Protein AF-A0A1V6D1L4-F1 (afdb_monomer_lite)

Structure (mmCIF, N/CA/C/O backbone):
data_AF-A0A1V6D1L4-F1
#
_entry.id   AF-A0A1V6D1L4-F1
#
loop_
_atom_site.group_PDB
_atom_site.id
_atom_site.type_symbol
_atom_site.label_atom_id
_atom_site.label_alt_id
_atom_site.label_comp_id
_atom_site.label_asym_id
_atom_site.label_entity_id
_atom_site.label_seq_id
_atom_site.pdbx_PDB_ins_code
_atom_site.Cartn_x
_atom_site.Cartn_y
_atom_site.Cartn_z
_atom_site.occupancy
_atom_site.B_iso_or_equiv
_atom_site.auth_seq_id
_atom_site.auth_comp_id
_atom_site.auth_asym_id
_atom_site.auth_atom_id
_atom_site.pdbx_PDB_model_num
ATOM 1 N N . MET A 1 1 ? -8.026 2.969 30.251 1.00 44.62 1 MET A N 1
ATOM 2 C CA . MET A 1 1 ? -8.314 2.112 29.084 1.00 44.62 1 MET A CA 1
ATOM 3 C C . MET A 1 1 ? -7.315 2.482 28.004 1.00 44.62 1 MET A C 1
ATOM 5 O O . MET A 1 1 ? -7.486 3.495 27.339 1.00 44.62 1 MET A O 1
ATOM 9 N N . ASP A 1 2 ? -6.211 1.751 27.900 1.00 62.59 2 ASP A N 1
ATOM 10 C CA . ASP A 1 2 ? -5.216 1.999 26.861 1.00 62.59 2 ASP A CA 1
ATOM 11 C C . ASP A 1 2 ? -5.742 1.435 25.534 1.00 62.59 2 ASP A C 1
ATOM 13 O O . ASP A 1 2 ? -5.528 0.261 25.254 1.00 62.59 2 ASP A O 1
ATOM 17 N N . GLY A 1 3 ? -6.442 2.247 24.730 1.00 71.06 3 GLY A N 1
ATOM 18 C CA . GLY A 1 3 ? -6.941 1.890 23.387 1.00 71.06 3 GLY A CA 1
ATOM 19 C C . GLY A 1 3 ? -5.818 1.698 22.362 1.00 71.06 3 GLY A C 1
ATOM 20 O O . GLY A 1 3 ? -5.806 2.343 21.314 1.00 71.06 3 GLY A O 1
ATOM 21 N N . LYS A 1 4 ? -4.784 0.941 22.732 1.00 86.81 4 LYS A N 1
ATOM 22 C CA . LYS A 1 4 ? -3.556 0.701 21.980 1.00 86.81 4 LYS A CA 1
ATOM 23 C C . LYS A 1 4 ? -3.791 -0.461 21.020 1.00 86.81 4 LYS A C 1
ATOM 25 O O . LYS A 1 4 ? -4.038 -1.588 21.433 1.00 86.81 4 LYS A O 1
ATOM 30 N N . ILE A 1 5 ? -3.621 -0.190 19.734 1.00 93.31 5 ILE A N 1
ATOM 31 C CA . ILE A 1 5 ? -3.517 -1.227 18.706 1.00 93.31 5 ILE A CA 1
ATOM 32 C C . ILE A 1 5 ? -2.131 -1.872 18.750 1.00 93.31 5 ILE A C 1
ATOM 34 O O . ILE A 1 5 ? -1.129 -1.205 19.023 1.00 93.31 5 ILE A O 1
ATOM 38 N N . THR A 1 6 ? -2.065 -3.169 18.471 1.00 95.38 6 THR A N 1
ATOM 39 C CA . THR A 1 6 ? -0.811 -3.919 18.407 1.00 95.38 6 THR A CA 1
ATOM 40 C C . THR A 1 6 ? -0.375 -4.155 16.963 1.00 95.38 6 THR A C 1
ATOM 42 O O . THR A 1 6 ? -1.163 -4.077 16.019 1.00 95.38 6 THR A O 1
ATOM 45 N N . GLY A 1 7 ? 0.896 -4.519 16.772 1.00 95.56 7 GLY A N 1
ATOM 46 C CA . GLY A 1 7 ? 1.388 -4.934 15.455 1.00 95.56 7 GLY A CA 1
ATOM 47 C C . GLY A 1 7 ? 0.684 -6.186 14.911 1.00 95.56 7 GLY A C 1
ATOM 48 O O . GLY A 1 7 ? 0.570 -6.334 13.698 1.00 95.56 7 GLY A O 1
ATOM 49 N N . LYS A 1 8 ? 0.171 -7.067 15.784 1.00 96.44 8 LYS A N 1
ATOM 50 C CA . LYS A 1 8 ? -0.613 -8.241 15.365 1.00 96.44 8 LYS A CA 1
ATOM 51 C C . LYS A 1 8 ? -1.958 -7.824 14.772 1.00 96.44 8 LYS A C 1
ATOM 53 O O . LYS A 1 8 ? -2.326 -8.355 13.728 1.00 96.44 8 LYS A O 1
ATOM 58 N N . ASP A 1 9 ? -2.627 -6.848 15.384 1.00 95.38 9 ASP A N 1
ATOM 59 C CA . ASP A 1 9 ? -3.910 -6.323 14.897 1.00 95.38 9 ASP A CA 1
ATOM 60 C C . ASP A 1 9 ? -3.741 -5.674 13.521 1.00 95.38 9 ASP A C 1
ATOM 62 O O . ASP A 1 9 ? -4.495 -5.958 12.592 1.00 95.38 9 ASP A O 1
ATOM 66 N N . LEU A 1 10 ? -2.687 -4.868 13.357 1.00 96.81 10 LEU A N 1
ATOM 67 C CA . LEU A 1 10 ? -2.354 -4.264 12.068 1.00 96.81 10 LEU A CA 1
ATOM 68 C C . LEU A 1 10 ? -2.015 -5.317 11.013 1.00 96.81 10 LEU A C 1
ATOM 70 O O . LEU A 1 10 ? -2.514 -5.231 9.896 1.00 96.81 10 LEU A O 1
ATOM 74 N N . LYS A 1 11 ? -1.214 -6.332 11.358 1.00 97.31 11 LYS A N 1
ATOM 75 C CA . LYS A 1 11 ? -0.873 -7.416 10.429 1.00 97.31 11 LYS A CA 1
ATOM 76 C C . LYS A 1 11 ? -2.116 -8.188 9.977 1.00 97.31 11 LYS A C 1
ATOM 78 O O . LYS A 1 11 ? -2.225 -8.509 8.799 1.00 97.31 11 LYS A O 1
ATOM 83 N N . ALA A 1 12 ? -3.051 -8.458 10.887 1.00 97.12 12 ALA A N 1
ATOM 84 C CA . ALA A 1 12 ? -4.314 -9.111 10.553 1.00 97.12 12 ALA A CA 1
ATOM 85 C C . ALA A 1 12 ? -5.191 -8.232 9.644 1.00 97.12 12 ALA A C 1
ATOM 87 O O . ALA A 1 12 ? -5.761 -8.726 8.677 1.00 97.12 12 ALA A O 1
ATOM 88 N N . ALA A 1 13 ? -5.264 -6.927 9.916 1.00 97.06 13 ALA A N 1
ATOM 89 C CA . ALA A 1 13 ? -6.099 -6.002 9.154 1.00 97.06 13 ALA A CA 1
ATOM 90 C C . ALA A 1 13 ? -5.535 -5.640 7.766 1.00 97.06 13 ALA A C 1
ATOM 92 O O . ALA A 1 13 ? -6.313 -5.314 6.868 1.00 97.06 13 ALA A O 1
ATOM 93 N N . LEU A 1 14 ? -4.207 -5.667 7.599 1.00 98.12 14 LEU A N 1
ATOM 94 C CA . LEU A 1 14 ? -3.499 -5.203 6.398 1.00 98.12 14 LEU A CA 1
ATOM 95 C C . LEU A 1 14 ? -2.929 -6.324 5.526 1.00 98.12 14 LEU A C 1
ATOM 97 O O . LEU A 1 14 ? -2.306 -6.004 4.522 1.00 98.12 14 LEU A O 1
ATOM 101 N N . GLY A 1 15 ? -3.108 -7.604 5.872 1.00 97.69 15 GLY A N 1
ATOM 102 C CA . GLY A 1 15 ? -2.491 -8.719 5.137 1.00 97.69 15 GLY A CA 1
ATOM 103 C C . GLY A 1 15 ? -2.696 -8.627 3.620 1.00 97.69 15 GLY A C 1
ATOM 104 O O . GLY A 1 15 ? -1.728 -8.531 2.876 1.00 97.69 15 GLY A O 1
ATOM 105 N N . ALA A 1 16 ? -3.951 -8.507 3.183 1.00 97.94 16 ALA A N 1
ATOM 106 C CA . ALA A 1 16 ? -4.280 -8.379 1.763 1.00 97.94 16 ALA A CA 1
ATOM 107 C C . ALA A 1 16 ? -3.738 -7.088 1.115 1.00 97.94 16 ALA A C 1
ATOM 109 O O . ALA A 1 16 ? -3.389 -7.088 -0.062 1.00 97.94 16 ALA A O 1
ATOM 110 N N . ASP A 1 17 ? -3.661 -5.982 1.861 1.00 98.31 17 ASP A N 1
ATOM 111 C CA . ASP A 1 17 ? -3.102 -4.727 1.345 1.00 98.31 17 ASP A CA 1
ATOM 112 C C . ASP A 1 17 ? -1.581 -4.797 1.192 1.00 98.31 17 ASP A C 1
ATOM 114 O O . ASP A 1 17 ? -1.029 -4.207 0.265 1.00 98.31 17 ASP A O 1
ATOM 118 N N . LEU A 1 18 ? -0.904 -5.518 2.091 1.00 98.25 18 LEU A N 1
ATOM 119 C CA . LEU A 1 18 ? 0.530 -5.765 2.007 1.00 98.25 18 LEU A CA 1
ATOM 120 C C . LEU A 1 18 ? 0.846 -6.654 0.806 1.00 98.25 18 LEU A C 1
ATOM 122 O O . LEU A 1 18 ? 1.745 -6.319 0.039 1.00 98.25 18 LEU A O 1
ATOM 126 N N . ASP A 1 19 ? 0.087 -7.734 0.620 1.00 98.50 19 ASP A N 1
ATOM 127 C CA . ASP A 1 19 ? 0.240 -8.625 -0.532 1.00 98.50 19 ASP A CA 1
ATOM 128 C C . ASP A 1 19 ? 0.039 -7.849 -1.844 1.00 98.50 19 ASP A C 1
ATOM 130 O O . ASP A 1 19 ? 0.902 -7.877 -2.719 1.00 98.50 19 ASP A O 1
ATOM 134 N N . ALA A 1 20 ? -1.019 -7.034 -1.933 1.00 98.38 20 ALA A N 1
ATOM 135 C CA . ALA A 1 20 ? -1.275 -6.195 -3.103 1.00 98.38 20 ALA A CA 1
ATOM 136 C C . ALA A 1 20 ? -0.152 -5.175 -3.379 1.00 98.38 20 ALA A C 1
ATOM 138 O O . ALA A 1 20 ? 0.193 -4.932 -4.536 1.00 98.38 20 ALA A O 1
ATOM 139 N N . MET A 1 21 ? 0.432 -4.572 -2.336 1.00 98.62 21 MET A N 1
ATOM 140 C CA . MET A 1 21 ? 1.582 -3.675 -2.494 1.00 98.62 21 MET A CA 1
ATOM 141 C C . MET A 1 21 ? 2.789 -4.426 -3.065 1.00 98.62 21 MET A C 1
ATOM 143 O O . MET A 1 21 ? 3.448 -3.924 -3.974 1.00 98.62 21 MET A O 1
ATOM 147 N N . LEU A 1 22 ? 3.091 -5.615 -2.536 1.00 98.69 22 LEU A N 1
ATOM 148 C CA . LEU A 1 22 ? 4.231 -6.419 -2.975 1.00 98.69 22 LEU A CA 1
ATOM 149 C C . LEU A 1 22 ? 4.063 -6.907 -4.417 1.00 98.69 22 LEU A C 1
ATOM 151 O O . LEU A 1 22 ? 5.030 -6.861 -5.179 1.00 98.69 22 LEU A O 1
ATOM 155 N N . ASP A 1 23 ? 2.850 -7.292 -4.808 1.00 98.62 23 ASP A N 1
ATOM 156 C CA . ASP A 1 23 ? 2.535 -7.673 -6.185 1.00 98.62 23 ASP A CA 1
ATOM 157 C C . ASP A 1 23 ? 2.757 -6.508 -7.162 1.00 98.62 23 ASP A C 1
ATOM 159 O O . ASP A 1 23 ? 3.391 -6.688 -8.206 1.00 98.62 23 ASP A O 1
ATOM 163 N N . GLU A 1 24 ? 2.309 -5.293 -6.824 1.00 98.62 24 GLU A N 1
ATOM 164 C CA . GLU A 1 24 ? 2.510 -4.124 -7.692 1.00 98.62 24 GLU A CA 1
ATOM 165 C C . GLU A 1 24 ? 3.987 -3.713 -7.763 1.00 98.62 24 GLU A C 1
ATOM 167 O O . GLU A 1 24 ? 4.482 -3.361 -8.837 1.00 98.62 24 GLU A O 1
ATOM 172 N N . VAL A 1 25 ? 4.728 -3.826 -6.656 1.00 98.50 25 VAL A N 1
ATOM 173 C CA . VAL A 1 25 ? 6.184 -3.619 -6.641 1.00 98.50 25 VAL A CA 1
ATOM 174 C C . VAL A 1 25 ? 6.877 -4.627 -7.555 1.00 98.50 25 VAL A C 1
ATOM 176 O O . VAL A 1 25 ? 7.657 -4.227 -8.422 1.00 98.50 25 VAL A O 1
ATOM 179 N N . ALA A 1 26 ? 6.573 -5.919 -7.418 1.00 98.50 26 ALA A N 1
ATOM 180 C CA . ALA A 1 26 ? 7.164 -6.968 -8.244 1.00 98.50 26 ALA A CA 1
ATOM 181 C C . ALA A 1 26 ? 6.857 -6.747 -9.730 1.00 98.50 26 ALA A C 1
ATOM 183 O O . ALA A 1 26 ? 7.753 -6.807 -10.573 1.00 98.50 26 ALA A O 1
ATOM 184 N N . LYS A 1 27 ? 5.605 -6.425 -10.057 1.00 98.25 27 LYS A N 1
ATOM 185 C CA . LYS A 1 27 ? 5.180 -6.079 -11.415 1.00 98.25 27 LYS A CA 1
ATOM 186 C C . LYS A 1 27 ? 5.952 -4.879 -11.965 1.00 98.25 27 LYS A C 1
ATOM 188 O O . LYS A 1 27 ? 6.487 -4.973 -13.068 1.00 98.25 27 LYS A O 1
ATOM 193 N N . THR A 1 28 ? 6.055 -3.794 -11.201 1.00 98.00 28 THR A N 1
ATOM 194 C CA . THR A 1 28 ? 6.767 -2.573 -11.611 1.00 98.00 28 THR A CA 1
ATOM 195 C C . THR A 1 28 ? 8.245 -2.862 -11.879 1.00 98.00 28 THR A C 1
ATOM 197 O O . THR A 1 28 ? 8.786 -2.461 -12.908 1.00 98.00 28 THR A O 1
ATOM 200 N N . MET A 1 29 ? 8.901 -3.617 -10.994 1.00 97.31 29 MET A N 1
ATOM 201 C CA . MET A 1 29 ? 10.304 -3.998 -11.171 1.00 97.31 29 MET A CA 1
ATOM 202 C C . MET A 1 29 ? 10.514 -4.909 -12.385 1.00 97.31 29 MET A C 1
ATOM 204 O O . MET A 1 29 ? 11.478 -4.726 -13.124 1.00 97.31 29 MET A O 1
ATOM 208 N N . ASN A 1 30 ? 9.606 -5.858 -12.625 1.00 97.56 30 ASN A N 1
ATOM 209 C CA . ASN A 1 30 ? 9.695 -6.783 -13.757 1.00 97.56 30 ASN A CA 1
ATOM 210 C C . ASN A 1 30 ? 9.441 -6.108 -15.114 1.00 97.56 30 ASN A C 1
ATOM 212 O O . ASN A 1 30 ? 9.904 -6.600 -16.140 1.00 97.56 30 ASN A O 1
ATOM 216 N N . GLN A 1 31 ? 8.710 -4.992 -15.139 1.00 97.19 31 GLN A N 1
ATOM 217 C CA . GLN A 1 31 ? 8.481 -4.197 -16.351 1.00 97.19 31 GLN A CA 1
ATOM 218 C C . GLN A 1 31 ? 9.653 -3.262 -16.683 1.00 97.19 31 GLN A C 1
ATOM 220 O O . GLN A 1 31 ? 9.741 -2.750 -17.802 1.00 97.19 31 GLN A O 1
ATOM 225 N N . ALA A 1 32 ? 10.561 -3.039 -15.732 1.00 97.62 32 ALA A N 1
ATOM 226 C CA . ALA A 1 32 ? 11.701 -2.161 -15.911 1.00 97.62 32 ALA A CA 1
ATOM 227 C C . ALA A 1 32 ? 12.770 -2.784 -16.824 1.00 97.62 32 ALA A C 1
ATOM 229 O O . ALA A 1 32 ? 13.008 -3.994 -16.832 1.00 97.62 32 ALA A O 1
ATOM 230 N N . ARG A 1 33 ? 13.463 -1.943 -17.601 1.00 96.94 33 ARG A N 1
ATOM 231 C CA . ARG A 1 33 ? 14.488 -2.431 -18.533 1.00 96.94 33 ARG A CA 1
ATOM 232 C C . ARG A 1 33 ? 15.740 -2.913 -17.789 1.00 96.94 33 ARG A C 1
ATOM 234 O O . ARG A 1 33 ? 16.181 -2.251 -16.840 1.00 96.94 33 ARG A O 1
ATOM 241 N N . PRO A 1 34 ? 16.397 -3.990 -18.262 1.00 95.62 34 PRO A N 1
ATOM 242 C CA . PRO A 1 34 ? 17.704 -4.395 -17.755 1.00 95.62 34 PRO A CA 1
ATOM 243 C C . PRO A 1 34 ? 18.711 -3.235 -17.786 1.00 95.62 34 PRO A C 1
ATOM 245 O O . PRO A 1 34 ? 18.770 -2.476 -18.752 1.00 95.62 34 PRO A O 1
ATOM 248 N N . GLY A 1 35 ? 19.483 -3.068 -16.708 1.00 96.31 35 GLY A N 1
ATOM 249 C CA . GLY A 1 35 ? 20.435 -1.956 -16.551 1.00 96.31 35 GLY A CA 1
ATOM 250 C C . GLY A 1 35 ? 19.805 -0.602 -16.192 1.00 96.31 35 GLY A C 1
ATOM 251 O O . GLY A 1 35 ? 20.531 0.351 -15.926 1.00 96.31 35 GLY A O 1
ATOM 252 N N . ARG A 1 36 ? 18.469 -0.512 -16.139 1.00 97.06 36 ARG A N 1
ATOM 253 C CA . ARG A 1 36 ? 17.713 0.689 -15.752 1.00 97.06 36 ARG A CA 1
ATOM 254 C C . ARG A 1 36 ? 16.614 0.415 -14.723 1.00 97.06 36 ARG A C 1
ATOM 256 O O . ARG A 1 36 ? 15.728 1.244 -14.562 1.00 97.06 36 ARG A O 1
ATOM 263 N N . ILE A 1 37 ? 16.694 -0.711 -14.009 1.00 96.81 37 ILE A N 1
ATOM 264 C CA . ILE A 1 37 ? 15.636 -1.175 -13.099 1.00 96.81 37 ILE A CA 1
ATOM 265 C C . ILE A 1 37 ? 15.213 -0.064 -12.137 1.00 96.81 37 ILE A C 1
ATOM 267 O O . ILE A 1 37 ? 14.056 0.318 -12.146 1.00 96.81 37 ILE A O 1
ATOM 271 N N . ILE A 1 38 ? 16.164 0.521 -11.402 1.00 94.06 38 ILE A N 1
ATOM 272 C CA . ILE A 1 38 ? 15.875 1.568 -10.412 1.00 94.06 38 ILE A CA 1
ATOM 273 C C . ILE A 1 38 ? 15.214 2.783 -11.073 1.00 94.06 38 ILE A C 1
ATOM 275 O O . ILE A 1 38 ? 14.125 3.167 -10.674 1.00 94.06 38 ILE A O 1
ATOM 279 N N . ALA A 1 39 ? 15.828 3.351 -12.115 1.00 97.69 39 ALA A N 1
ATOM 280 C CA . ALA A 1 39 ? 15.318 4.561 -12.763 1.00 97.69 39 ALA A CA 1
ATOM 281 C C . ALA A 1 39 ? 13.929 4.371 -13.395 1.00 97.69 39 ALA A C 1
ATOM 283 O O . ALA A 1 39 ? 13.138 5.307 -13.428 1.00 97.69 39 ALA A O 1
ATOM 284 N N . ASP A 1 40 ? 13.646 3.176 -13.917 1.00 98.00 40 ASP A N 1
ATOM 285 C CA . ASP A 1 40 ? 12.376 2.881 -14.576 1.00 98.00 40 ASP A CA 1
ATOM 286 C C . ASP A 1 40 ? 11.304 2.384 -13.575 1.00 98.00 40 ASP A C 1
ATOM 288 O O . ASP A 1 40 ? 10.120 2.480 -13.886 1.00 98.00 40 ASP A O 1
ATOM 292 N N . SER A 1 41 ? 11.677 1.892 -12.380 1.00 98.25 41 SER A N 1
ATOM 293 C CA . SER A 1 41 ? 10.732 1.363 -11.379 1.00 98.25 41 SER A CA 1
ATOM 294 C C . SER A 1 41 ? 10.510 2.247 -10.149 1.00 98.25 41 SER A C 1
ATOM 296 O O . SER A 1 41 ? 9.525 2.043 -9.444 1.00 98.25 41 SER A O 1
ATOM 298 N N . GLU A 1 42 ? 11.420 3.171 -9.828 1.00 98.19 42 GLU A N 1
ATOM 299 C CA . GLU A 1 42 ? 11.420 3.905 -8.552 1.00 98.19 42 GLU A CA 1
ATOM 300 C C . GLU A 1 42 ? 10.090 4.611 -8.271 1.00 98.19 42 GLU A C 1
ATOM 302 O O . GLU A 1 42 ? 9.536 4.443 -7.185 1.00 98.19 42 GLU A O 1
ATOM 307 N N . GLU A 1 43 ? 9.557 5.357 -9.241 1.00 98.44 43 GLU A N 1
ATOM 308 C CA . GLU A 1 43 ? 8.305 6.097 -9.046 1.00 98.44 43 GLU A CA 1
ATOM 309 C C . GLU A 1 43 ? 7.108 5.156 -8.8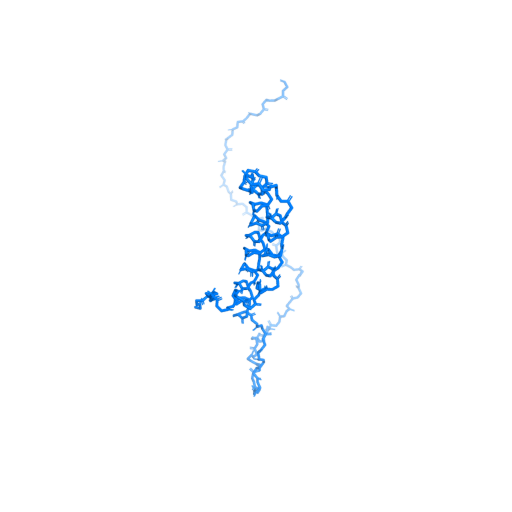59 1.00 98.44 43 GLU A C 1
ATOM 311 O O . GLU A 1 43 ? 6.330 5.343 -7.930 1.00 98.44 43 GLU A O 1
ATOM 316 N N . GLY A 1 44 ? 7.004 4.074 -9.638 1.00 98.31 44 GLY A N 1
ATOM 317 C CA . GLY A 1 44 ? 5.915 3.104 -9.461 1.00 98.31 44 GLY A CA 1
ATOM 318 C C . GLY A 1 44 ? 5.967 2.396 -8.100 1.00 98.31 44 GLY A C 1
ATOM 319 O O . GLY A 1 44 ? 4.942 2.210 -7.445 1.00 98.31 44 GLY A O 1
ATOM 320 N N . VAL A 1 45 ? 7.169 2.073 -7.609 1.00 98.50 45 VAL A N 1
ATOM 321 C CA . VAL A 1 45 ? 7.357 1.528 -6.252 1.00 98.50 45 VAL A CA 1
ATOM 322 C C . VAL A 1 45 ? 6.995 2.566 -5.185 1.00 98.50 45 VAL A C 1
ATOM 324 O O . VAL A 1 45 ? 6.385 2.223 -4.168 1.00 98.50 45 VAL A O 1
ATOM 327 N N . ARG A 1 46 ? 7.337 3.841 -5.406 1.00 98.50 46 ARG A N 1
ATOM 328 C CA . ARG A 1 46 ? 6.987 4.944 -4.504 1.00 98.50 46 ARG A CA 1
ATOM 329 C C . ARG A 1 46 ? 5.473 5.130 -4.410 1.00 98.50 46 ARG A C 1
ATOM 331 O O . ARG A 1 46 ? 4.966 5.291 -3.297 1.00 98.50 46 ARG A O 1
ATOM 338 N N . ASP A 1 47 ? 4.766 5.050 -5.531 1.00 98.69 47 ASP A N 1
ATOM 339 C CA . ASP A 1 47 ? 3.308 5.149 -5.591 1.00 98.69 47 ASP A CA 1
ATOM 340 C C . ASP A 1 47 ? 2.632 3.966 -4.885 1.00 98.69 47 ASP A C 1
ATOM 342 O O . ASP A 1 47 ? 1.766 4.167 -4.028 1.00 98.69 47 ASP A O 1
ATOM 346 N N . ALA A 1 48 ? 3.088 2.733 -5.140 1.00 98.50 48 ALA A N 1
ATOM 347 C CA . ALA A 1 48 ? 2.584 1.541 -4.452 1.00 98.50 48 ALA A CA 1
ATOM 348 C C . ALA A 1 48 ? 2.752 1.648 -2.923 1.00 98.50 48 ALA A C 1
ATOM 350 O O . ALA A 1 48 ? 1.823 1.373 -2.156 1.00 98.50 48 ALA A O 1
ATOM 351 N N . ALA A 1 49 ? 3.915 2.122 -2.463 1.00 98.50 49 ALA A N 1
ATOM 352 C CA . ALA A 1 49 ? 4.169 2.357 -1.045 1.00 98.50 49 ALA A CA 1
ATOM 353 C C . ALA A 1 49 ? 3.308 3.497 -0.467 1.00 98.50 49 ALA A C 1
ATOM 355 O O . ALA A 1 49 ? 2.900 3.437 0.699 1.00 98.50 49 ALA A O 1
ATOM 356 N N . ALA A 1 50 ? 3.025 4.542 -1.251 1.00 98.62 50 ALA A N 1
ATOM 357 C CA . ALA A 1 50 ? 2.164 5.643 -0.834 1.00 98.62 50 ALA A CA 1
ATOM 358 C C . ALA A 1 50 ? 0.717 5.184 -0.612 1.00 98.62 50 ALA A C 1
ATOM 360 O O . ALA A 1 50 ? 0.128 5.520 0.421 1.00 98.62 50 ALA A O 1
ATOM 361 N N . GLU A 1 51 ? 0.185 4.363 -1.516 1.00 98.62 51 GLU A N 1
ATOM 362 C CA . GLU A 1 51 ? -1.143 3.763 -1.378 1.00 98.62 51 GLU A CA 1
ATOM 363 C C . GLU A 1 51 ? -1.231 2.833 -0.166 1.00 98.62 51 GLU A C 1
ATOM 365 O O . GLU A 1 51 ? -2.152 2.960 0.646 1.00 98.62 51 GLU A O 1
ATOM 370 N N . PHE A 1 52 ? -0.250 1.947 0.029 1.00 98.69 52 PHE A N 1
ATOM 371 C CA . PHE A 1 52 ? -0.225 1.077 1.207 1.00 98.69 52 PHE A CA 1
ATOM 372 C C . PHE A 1 52 ? -0.193 1.882 2.511 1.00 98.69 52 PHE A C 1
ATOM 374 O O . PHE A 1 52 ? -0.961 1.612 3.436 1.00 98.69 52 PHE A O 1
ATOM 381 N N . ARG A 1 53 ? 0.648 2.920 2.581 1.00 98.56 53 ARG A N 1
ATOM 382 C CA . ARG A 1 53 ? 0.737 3.804 3.751 1.00 98.56 53 ARG A CA 1
ATOM 383 C C . ARG A 1 53 ? -0.598 4.486 4.052 1.00 98.56 53 ARG A C 1
ATOM 385 O O . ARG A 1 53 ? -0.963 4.588 5.222 1.00 98.56 53 ARG A O 1
ATOM 392 N N . ARG A 1 54 ? -1.333 4.931 3.028 1.00 98.69 54 ARG A N 1
ATOM 393 C CA . ARG A 1 54 ? -2.674 5.509 3.199 1.00 98.69 54 ARG A CA 1
ATOM 394 C C . ARG A 1 54 ? -3.623 4.501 3.855 1.00 98.69 54 ARG A C 1
ATOM 396 O O . ARG A 1 54 ? -4.193 4.799 4.904 1.00 98.69 54 ARG A O 1
ATOM 403 N N . ARG A 1 55 ? -3.718 3.287 3.302 1.00 98.50 55 ARG A N 1
ATOM 404 C CA . ARG A 1 55 ? -4.582 2.216 3.837 1.00 98.50 55 ARG A CA 1
ATOM 405 C C . ARG A 1 55 ? -4.187 1.793 5.252 1.00 98.50 55 ARG A C 1
ATOM 407 O O . ARG A 1 55 ? -5.057 1.536 6.084 1.00 98.50 55 ARG A O 1
ATOM 414 N N . LEU A 1 56 ? -2.887 1.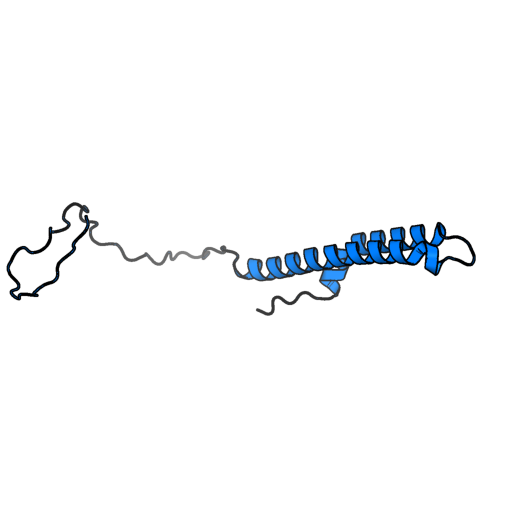770 5.547 1.00 98.44 56 LEU A N 1
ATOM 415 C CA . LEU A 1 56 ? -2.362 1.500 6.885 1.00 98.44 56 LEU A CA 1
ATOM 416 C C . LEU A 1 56 ? -2.928 2.480 7.910 1.00 98.44 56 LEU A C 1
ATOM 418 O O . LEU A 1 56 ? -3.440 2.043 8.940 1.00 98.44 56 LEU A O 1
ATOM 422 N N . PHE A 1 57 ? -2.877 3.785 7.634 1.00 98.12 57 PHE A N 1
ATOM 423 C CA . PHE A 1 57 ? -3.417 4.784 8.556 1.00 98.12 57 PHE A CA 1
ATOM 424 C C . PHE A 1 57 ? -4.939 4.711 8.671 1.00 98.12 57 PHE A C 1
ATOM 426 O O . PHE A 1 57 ? -5.455 4.771 9.785 1.00 98.12 57 PHE A O 1
ATOM 433 N N . GLU A 1 58 ? -5.653 4.518 7.561 1.00 98.19 58 GLU A N 1
ATOM 434 C CA . GLU A 1 58 ? -7.114 4.358 7.569 1.00 98.19 58 GLU A CA 1
ATOM 435 C C . GLU A 1 58 ? -7.551 3.200 8.478 1.00 98.19 58 GLU A C 1
ATOM 437 O O . GLU A 1 58 ? -8.378 3.383 9.375 1.00 98.19 58 GLU A O 1
ATOM 442 N N . LYS A 1 59 ? -6.945 2.017 8.319 1.00 97.50 59 LYS A N 1
ATOM 443 C CA . LYS A 1 59 ? -7.277 0.851 9.149 1.00 97.50 59 LYS A CA 1
ATOM 444 C C . LYS A 1 59 ? -6.798 0.990 10.588 1.00 97.50 59 LYS A C 1
ATOM 446 O O . LYS A 1 59 ? -7.514 0.584 11.500 1.00 97.50 59 LYS A O 1
ATOM 451 N N . ALA A 1 60 ? -5.619 1.570 10.811 1.00 96.25 60 ALA A N 1
ATOM 452 C CA . ALA A 1 60 ? -5.119 1.827 12.157 1.00 96.25 60 ALA A CA 1
ATOM 453 C C . ALA A 1 60 ? -6.095 2.715 12.940 1.00 96.25 60 ALA A C 1
ATOM 455 O O . ALA A 1 60 ? -6.450 2.384 14.069 1.00 96.25 60 ALA A O 1
ATOM 456 N N . LEU A 1 61 ? -6.573 3.805 12.330 1.00 95.81 61 LEU A N 1
ATOM 457 C CA . LEU A 1 61 ? -7.550 4.705 12.942 1.00 95.81 61 LEU A CA 1
ATOM 458 C C . LEU A 1 61 ? -8.879 3.999 13.221 1.00 95.81 61 LEU A C 1
ATOM 460 O O . LEU A 1 61 ? -9.402 4.132 14.326 1.00 95.81 61 LEU A O 1
ATOM 464 N N . ALA A 1 62 ? -9.386 3.208 12.272 1.00 93.94 62 ALA A N 1
ATOM 465 C CA . ALA A 1 62 ? -10.610 2.434 12.467 1.00 93.94 62 ALA A CA 1
ATOM 466 C C . ALA A 1 62 ? -10.497 1.462 13.656 1.00 93.94 62 ALA A C 1
ATOM 468 O O . ALA A 1 62 ? -11.381 1.426 14.510 1.00 93.94 62 ALA A O 1
ATOM 469 N N . LEU A 1 63 ? -9.383 0.729 13.765 1.00 94.06 63 LEU A N 1
ATOM 470 C CA . LEU A 1 63 ? -9.138 -0.189 14.882 1.00 94.06 63 LEU A CA 1
ATOM 471 C C . LEU A 1 63 ? -9.068 0.542 16.228 1.00 94.06 63 LEU A C 1
ATOM 473 O O . LEU A 1 63 ? -9.623 0.059 17.215 1.00 94.06 63 LEU A O 1
ATOM 477 N N . ARG A 1 64 ? -8.425 1.718 16.285 1.00 91.88 64 ARG A N 1
ATOM 478 C CA . ARG A 1 64 ? -8.383 2.514 17.525 1.00 91.88 64 ARG A CA 1
ATOM 479 C C . ARG A 1 64 ? -9.777 2.969 17.950 1.00 91.88 64 ARG A C 1
ATOM 481 O O . ARG A 1 64 ? -10.137 2.797 19.110 1.00 91.88 64 ARG A O 1
ATOM 488 N N . GLN A 1 65 ? -10.575 3.475 17.011 1.00 90.19 65 GLN A N 1
ATOM 489 C CA . GLN A 1 65 ? -11.941 3.931 17.288 1.00 90.19 65 GLN A CA 1
ATOM 490 C C . GLN A 1 65 ? -12.853 2.788 17.759 1.00 90.19 65 GLN A C 1
ATOM 492 O O . GLN A 1 65 ? -13.669 2.981 18.659 1.00 90.19 65 GLN A O 1
ATOM 497 N N . GLN A 1 66 ? -12.704 1.583 17.198 1.00 86.56 66 GLN A N 1
ATOM 498 C CA . GLN A 1 66 ? -13.462 0.402 17.628 1.00 86.56 66 GLN A CA 1
ATOM 499 C C . GLN A 1 66 ? -13.178 0.026 19.090 1.00 86.56 66 GLN A C 1
ATOM 501 O O . GLN A 1 66 ? -14.109 -0.279 19.836 1.00 86.56 66 GLN A O 1
ATOM 506 N N . GLN A 1 67 ? -11.914 0.089 19.523 1.00 80.94 67 GLN A N 1
ATOM 507 C CA . GLN A 1 67 ? -11.538 -0.187 20.915 1.00 80.94 67 GLN A CA 1
ATOM 508 C C . GLN A 1 67 ? -12.095 0.863 21.884 1.00 80.94 67 GLN A C 1
ATOM 510 O O . GLN A 1 67 ? -12.540 0.516 22.977 1.00 80.94 67 GLN A O 1
ATOM 515 N N . GLU A 1 68 ? -12.106 2.136 21.482 1.00 76.69 68 GLU A N 1
ATOM 516 C CA . GLU A 1 68 ? -12.688 3.224 22.276 1.00 76.69 68 GLU A CA 1
ATOM 517 C C . GLU A 1 68 ? -14.215 3.107 22.369 1.00 76.69 68 GLU A C 1
ATOM 519 O O . GLU A 1 68 ? -14.779 3.237 23.452 1.00 76.69 68 GLU A O 1
ATOM 524 N N . THR A 1 69 ? -14.890 2.779 21.265 1.00 65.00 69 THR A N 1
ATOM 525 C CA . THR A 1 69 ? -16.357 2.639 21.227 1.00 65.00 69 THR A CA 1
ATOM 526 C C . THR A 1 69 ? -16.837 1.422 22.021 1.00 65.00 69 THR A C 1
ATOM 528 O O . THR A 1 69 ? -17.878 1.484 22.670 1.00 65.00 69 THR A O 1
ATOM 531 N N . SER A 1 70 ? -16.056 0.333 22.058 1.00 60.12 70 SER A N 1
ATOM 532 C CA . SER A 1 70 ? -16.367 -0.836 22.894 1.00 60.12 70 SER A CA 1
ATOM 533 C C . SER A 1 70 ? -16.422 -0.505 24.391 1.00 60.12 70 SER A C 1
ATOM 535 O O . SER A 1 70 ? -17.094 -1.218 25.135 1.00 60.12 70 SER A O 1
ATOM 537 N N . ALA A 1 71 ? -15.749 0.558 24.847 1.00 59.97 71 ALA A N 1
ATOM 538 C CA . ALA A 1 71 ? -15.817 1.014 26.236 1.00 59.97 71 ALA A CA 1
ATOM 539 C C . ALA A 1 71 ? -17.126 1.759 26.568 1.00 59.97 71 ALA A C 1
ATOM 541 O O . ALA A 1 71 ? -17.386 2.035 27.737 1.00 59.97 71 ALA A O 1
ATOM 542 N N . PHE A 1 72 ? -17.950 2.061 25.560 1.00 60.25 72 PHE A N 1
ATOM 543 C CA . PHE A 1 72 ? -19.220 2.777 25.686 1.00 60.25 72 PHE A CA 1
ATOM 544 C C . PHE A 1 72 ? -20.432 1.953 25.218 1.00 60.25 72 PHE A C 1
ATOM 546 O O . PHE A 1 72 ? -21.475 2.537 24.941 1.00 60.25 72 PHE A O 1
ATOM 553 N N . SER A 1 73 ? -20.337 0.616 25.141 1.00 54.69 73 SER A N 1
ATOM 554 C CA . SER A 1 73 ? -21.498 -0.244 24.846 1.00 54.69 73 SER A CA 1
ATOM 555 C C . SER A 1 73 ? -22.580 -0.099 25.929 1.00 54.69 73 SER A C 1
ATOM 557 O O . SER A 1 73 ? -22.348 -0.515 27.068 1.00 54.69 73 SER A O 1
ATOM 559 N N . PRO A 1 74 ? -23.780 0.424 25.614 1.00 66.94 74 PRO A N 1
ATOM 560 C CA . PRO A 1 74 ? -24.891 0.418 26.545 1.00 66.94 74 PRO A CA 1
ATOM 561 C C . PRO A 1 74 ? -25.620 -0.921 26.409 1.00 66.94 74 PRO A C 1
ATOM 563 O O . PRO A 1 74 ? -26.465 -1.054 25.531 1.00 66.94 74 PRO A O 1
ATOM 566 N N . SER A 1 75 ? -25.269 -1.925 27.223 1.00 62.31 75 SER A N 1
ATOM 567 C CA . SER A 1 75 ? -26.205 -2.955 27.726 1.00 62.31 75 SER A CA 1
ATOM 568 C C . SER A 1 75 ? -25.501 -4.035 28.554 1.00 62.31 75 SER A C 1
ATOM 570 O O . SER A 1 75 ? -24.821 -4.906 28.021 1.00 62.31 75 SER A O 1
ATOM 572 N N . ALA A 1 76 ? -25.781 -4.032 29.853 1.00 51.41 76 ALA A N 1
ATOM 573 C CA . ALA A 1 76 ? -26.485 -5.144 30.478 1.00 51.41 76 ALA A CA 1
ATOM 574 C C . ALA A 1 76 ? -27.414 -4.517 31.5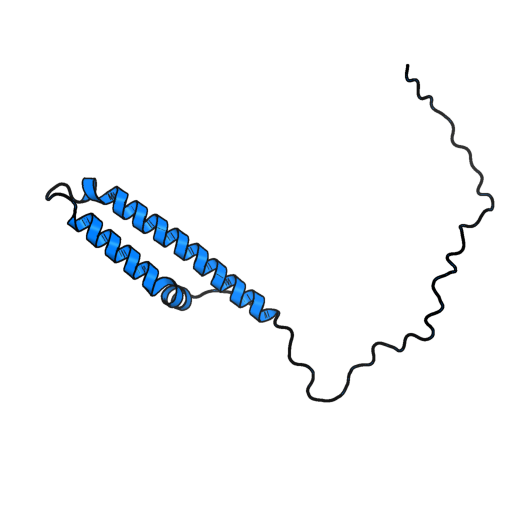22 1.00 51.41 76 ALA A C 1
ATOM 576 O O . ALA A 1 76 ? -26.958 -4.003 32.543 1.00 51.41 76 ALA A O 1
ATOM 577 N N . GLU A 1 77 ? -28.706 -4.478 31.204 1.00 58.44 77 GLU A N 1
ATOM 578 C CA . GLU A 1 77 ? -29.766 -4.261 32.189 1.00 58.44 77 GLU A CA 1
ATOM 579 C C . GLU A 1 77 ? -29.495 -5.139 33.426 1.00 58.44 77 GLU A C 1
ATOM 581 O O . GLU A 1 77 ? -29.068 -6.291 33.262 1.00 58.44 77 GLU A O 1
ATOM 586 N N . PRO A 1 78 ? -29.717 -4.647 34.657 1.00 48.91 78 PRO A N 1
ATOM 587 C CA . PRO A 1 78 ? -29.616 -5.486 35.838 1.00 48.91 78 PRO A CA 1
ATOM 588 C C . PRO A 1 78 ? -30.649 -6.612 35.733 1.00 48.91 78 PRO A C 1
ATOM 590 O O . PRO A 1 78 ? -31.850 -6.398 35.876 1.00 48.91 78 PRO A O 1
ATOM 593 N N . ALA A 1 79 ? -30.167 -7.833 35.505 1.00 52.59 79 ALA A N 1
ATOM 594 C CA . ALA A 1 79 ? -30.928 -9.059 35.698 1.00 52.59 79 ALA A CA 1
ATOM 595 C C . ALA A 1 79 ? -31.065 -9.353 37.202 1.00 52.59 79 ALA A C 1
ATOM 597 O O . ALA A 1 79 ? -30.631 -10.396 37.669 1.00 52.59 79 ALA A O 1
ATOM 598 N N . ASP A 1 80 ? -31.59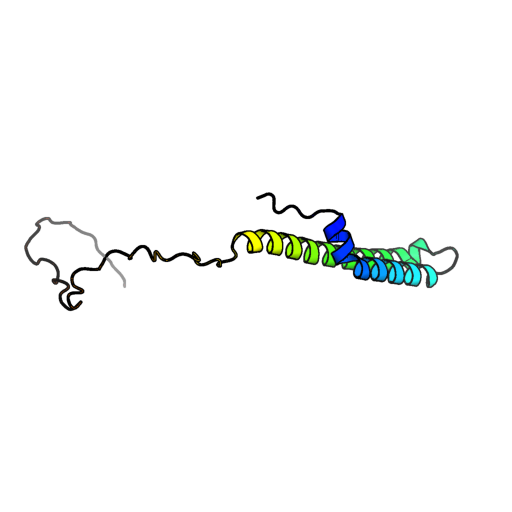9 -8.399 37.961 1.00 49.91 80 ASP A N 1
ATOM 599 C CA . ASP A 1 80 ? -32.381 -8.644 39.169 1.00 49.91 80 ASP A CA 1
ATOM 600 C C . ASP A 1 80 ? -33.084 -7.339 39.560 1.00 49.91 80 ASP A C 1
ATOM 602 O O . ASP A 1 80 ? -32.506 -6.250 39.514 1.00 49.91 80 ASP A O 1
ATOM 606 N N . GLY A 1 81 ? -34.369 -7.441 39.867 1.00 53.00 81 GLY A N 1
ATOM 607 C CA . GLY A 1 81 ? -35.296 -6.321 39.902 1.00 53.00 81 GLY A CA 1
ATOM 608 C C . GLY A 1 81 ? -34.952 -5.277 40.960 1.00 53.00 81 GLY A C 1
ATOM 609 O O . GLY A 1 81 ? -35.291 -5.419 42.127 1.00 53.00 81 GLY A O 1
ATOM 610 N N . SER A 1 82 ? -34.387 -4.155 40.534 1.00 49.97 82 SER A N 1
ATOM 611 C CA . SER A 1 82 ? -34.671 -2.855 41.140 1.00 49.97 82 SER A CA 1
ATOM 612 C C . SER A 1 82 ? -34.386 -1.768 40.113 1.00 49.97 82 SER A C 1
ATOM 614 O O . SER A 1 82 ? -33.305 -1.190 40.039 1.00 49.97 82 SER A O 1
ATOM 616 N N . LEU A 1 83 ? -35.401 -1.466 39.303 1.00 52.28 83 LEU A N 1
ATOM 617 C CA . LEU A 1 83 ? -35.542 -0.118 38.771 1.00 52.28 83 LEU A CA 1
ATOM 618 C C . LEU A 1 83 ? -35.579 0.796 39.998 1.00 52.28 83 LEU A C 1
ATOM 620 O O . LEU A 1 83 ? -36.608 0.891 40.667 1.00 52.28 83 LEU A O 1
ATOM 624 N N . ALA A 1 84 ? -34.437 1.391 40.350 1.00 52.09 84 ALA A N 1
ATOM 625 C CA . ALA A 1 84 ? -34.401 2.479 41.305 1.00 52.09 84 ALA A CA 1
ATOM 626 C C . ALA A 1 84 ? -35.363 3.527 40.755 1.00 52.09 84 ALA A C 1
ATOM 628 O O . ALA A 1 84 ? -35.119 4.133 39.711 1.00 52.09 84 ALA A O 1
ATOM 629 N N . GLN A 1 85 ? -36.516 3.622 41.408 1.00 55.03 85 GLN A N 1
ATOM 630 C CA . GLN A 1 85 ? -37.597 4.507 41.043 1.00 55.03 85 GLN A CA 1
ATOM 631 C C . GLN A 1 85 ? -36.995 5.907 40.946 1.00 55.03 85 GLN A C 1
ATOM 633 O O . GLN A 1 85 ? -36.595 6.479 41.961 1.00 55.03 85 GLN A O 1
ATOM 638 N N . GLN A 1 86 ? -36.859 6.437 39.723 1.00 53.31 86 GLN A N 1
ATOM 639 C CA . GLN A 1 86 ? -36.667 7.871 39.552 1.00 53.31 86 GLN A CA 1
ATOM 640 C C . GLN A 1 86 ? -37.788 8.510 40.361 1.00 53.31 86 GLN A C 1
ATOM 642 O O . GLN A 1 86 ? -38.954 8.157 40.161 1.00 53.31 86 GLN A O 1
ATOM 647 N N . GLY A 1 87 ? -37.392 9.297 41.366 1.00 53.47 87 GLY A N 1
ATOM 648 C CA . GLY A 1 87 ? -38.272 9.759 42.430 1.00 53.47 87 GLY A CA 1
ATOM 649 C C . GLY A 1 87 ? -39.600 10.204 41.848 1.00 53.47 87 GLY A C 1
ATOM 650 O O . GLY A 1 87 ? -39.622 10.958 40.876 1.00 53.47 87 GLY A O 1
ATOM 651 N N . GLN A 1 88 ? -40.683 9.658 42.399 1.00 49.06 88 GLN A N 1
ATOM 652 C CA . GLN A 1 88 ? -42.038 10.012 42.014 1.00 49.06 88 GLN A CA 1
ATOM 653 C C . GLN A 1 88 ? -42.116 11.539 41.961 1.00 49.06 88 GLN A C 1
ATOM 655 O O . GLN A 1 88 ? -41.933 12.207 42.978 1.00 49.06 88 GLN A O 1
ATOM 660 N N . ALA A 1 89 ? -42.305 12.088 40.763 1.00 56.00 89 ALA A N 1
ATOM 661 C CA . ALA A 1 89 ? -42.602 13.496 40.611 1.00 56.00 89 ALA A CA 1
ATOM 662 C C . ALA A 1 89 ? -44.003 13.691 41.192 1.00 56.00 89 ALA A C 1
ATOM 664 O O . ALA A 1 89 ? -45.005 13.425 40.527 1.00 56.00 89 ALA A O 1
ATOM 665 N N . GLU A 1 90 ? -44.071 14.074 42.466 1.00 52.62 90 GLU A N 1
ATOM 666 C CA . GLU A 1 90 ? -45.302 14.580 43.051 1.00 52.62 90 GLU A CA 1
ATOM 667 C C . GLU A 1 90 ? -45.766 15.771 42.206 1.00 52.62 90 GLU A C 1
ATOM 669 O O . GLU A 1 90 ? -45.103 16.801 42.135 1.00 52.62 90 GLU A O 1
ATOM 674 N N . GLY A 1 91 ? -46.904 15.589 41.533 1.00 56.34 91 GLY A N 1
ATOM 675 C CA . GLY A 1 91 ? -47.699 16.663 40.949 1.00 56.34 91 GLY A CA 1
ATOM 676 C C . GLY A 1 91 ? -47.037 17.418 39.799 1.00 56.34 91 GLY A C 1
ATOM 677 O O . GLY A 1 91 ? -46.532 18.523 39.979 1.00 56.34 91 GLY A O 1
ATOM 678 N N . HIS A 1 92 ? -47.163 16.898 38.576 1.00 54.53 92 HIS A N 1
ATOM 679 C CA . HIS A 1 92 ? -47.063 17.751 37.392 1.00 54.53 92 HIS A CA 1
ATOM 680 C C . HIS A 1 92 ? -48.274 18.700 37.373 1.00 54.53 92 HIS A C 1
ATOM 682 O O . HIS A 1 92 ? -49.359 18.340 36.916 1.00 54.53 92 HIS A O 1
ATOM 688 N N . LEU A 1 93 ? -48.110 19.891 37.948 1.00 62.03 93 LEU A N 1
ATOM 689 C CA . LEU A 1 93 ? -49.046 20.995 37.760 1.00 62.03 93 LEU A CA 1
ATOM 690 C C . LEU A 1 93 ? -48.970 21.448 36.289 1.00 62.03 93 LEU A C 1
ATOM 692 O O . LEU A 1 93 ? -47.866 21.506 35.746 1.00 62.03 93 LEU A O 1
ATOM 696 N N . PRO A 1 94 ? -50.104 21.757 35.633 1.00 58.69 94 PRO A N 1
ATOM 697 C CA . PRO A 1 94 ? -50.102 22.226 34.252 1.00 58.69 94 PRO A CA 1
ATOM 698 C C . PRO A 1 94 ? -49.290 23.524 34.107 1.00 58.69 94 PRO A C 1
ATOM 700 O O . PRO A 1 94 ? -49.459 24.469 34.882 1.00 58.69 94 PRO A O 1
ATOM 703 N N . ASP A 1 95 ? -48.416 23.547 33.099 1.00 61.47 95 ASP A N 1
ATOM 704 C CA . ASP A 1 95 ? -47.461 24.615 32.770 1.00 61.47 95 ASP A CA 1
ATOM 705 C C . ASP A 1 95 ? -48.138 25.824 32.094 1.00 61.47 95 ASP A C 1
ATOM 707 O O . ASP A 1 95 ? -47.803 26.201 30.978 1.00 61.47 95 ASP A O 1
ATOM 711 N N . ASP A 1 96 ? -49.129 26.424 32.759 1.00 57.69 96 ASP A N 1
ATOM 712 C CA . ASP A 1 96 ? -49.865 27.587 32.229 1.00 57.69 96 ASP A CA 1
ATOM 713 C C . ASP A 1 96 ? -49.857 28.812 33.156 1.00 57.69 96 ASP A C 1
ATOM 715 O O . ASP A 1 96 ? -50.598 29.774 32.951 1.00 57.69 96 ASP A O 1
ATOM 719 N N . GLN A 1 97 ? -48.979 28.852 34.161 1.00 53.38 97 GLN A N 1
ATOM 720 C CA . GLN A 1 97 ? -48.765 30.070 34.947 1.00 53.38 97 GLN A CA 1
ATOM 721 C C . GLN A 1 97 ? -47.287 30.394 35.103 1.00 53.38 97 GLN A C 1
ATOM 723 O O . GLN A 1 97 ? -46.698 30.245 36.169 1.00 53.38 97 GLN A O 1
ATOM 728 N N . ARG A 1 98 ? -46.700 30.948 34.038 1.00 50.44 98 ARG A N 1
ATOM 729 C CA . ARG A 1 98 ? -45.550 31.842 34.180 1.00 50.44 98 ARG A CA 1
ATOM 730 C C . ARG A 1 98 ? -46.090 33.186 34.686 1.00 50.44 98 ARG A C 1
ATOM 732 O O . ARG A 1 98 ? -46.737 33.884 33.902 1.00 50.44 98 ARG A O 1
ATOM 739 N N . PRO A 1 99 ? -45.867 33.583 35.953 1.00 44.75 99 PRO A N 1
ATOM 740 C CA . PRO A 1 99 ? -46.313 34.884 36.418 1.00 44.75 99 PRO A CA 1
ATOM 741 C C . PRO A 1 99 ? -45.526 35.928 35.631 1.00 44.75 99 PRO A C 1
ATOM 743 O O . PRO A 1 99 ? -44.296 35.997 35.703 1.00 44.75 99 PRO A O 1
ATOM 746 N N . GLY A 1 100 ? -46.246 36.690 34.809 1.00 45.47 100 GLY A N 1
ATOM 747 C CA . GLY A 1 100 ? -45.715 37.863 34.140 1.00 45.47 100 GLY A CA 1
ATOM 748 C C . GLY A 1 100 ? -45.054 38.769 35.171 1.00 45.47 100 GLY A C 1
ATOM 749 O O . GLY A 1 100 ? -45.610 39.007 36.241 1.00 45.47 100 GLY A O 1
ATOM 750 N N . GLY A 1 101 ? -43.843 39.210 34.835 1.00 43.78 101 GLY A N 1
ATOM 751 C CA . GLY A 1 101 ? -42.960 39.963 35.709 1.00 43.78 101 GLY A CA 1
ATOM 752 C C . GLY A 1 101 ? -43.662 41.072 36.488 1.00 43.78 101 GLY A C 1
ATOM 753 O O . GLY A 1 101 ? -44.415 41.878 35.935 1.00 43.78 101 GLY A O 1
ATOM 754 N N . ASP A 1 102 ? -43.342 41.066 37.776 1.00 37.41 102 ASP A N 1
ATOM 755 C CA . ASP A 1 102 ? -43.533 42.111 38.766 1.00 37.41 102 ASP A CA 1
ATOM 756 C C . ASP A 1 102 ? -43.447 43.520 38.150 1.00 37.41 102 ASP A C 1
ATOM 758 O O . ASP A 1 102 ? -42.387 44.006 37.746 1.00 37.41 102 ASP A O 1
ATOM 762 N N . ARG A 1 103 ? -44.608 44.171 38.040 1.00 47.50 103 ARG A N 1
ATOM 763 C CA . ARG A 1 103 ? -44.714 45.605 37.795 1.00 47.50 103 ARG A CA 1
ATOM 764 C C . ARG A 1 103 ? -44.883 46.292 39.140 1.00 47.50 103 ARG A C 1
ATOM 766 O O . ARG A 1 103 ? -46.012 46.615 39.474 1.00 47.50 103 ARG A O 1
ATOM 773 N N . THR A 1 104 ? -43.797 46.618 39.839 1.00 39.72 104 THR A N 1
ATOM 774 C CA . THR A 1 104 ? -43.737 47.868 40.615 1.00 39.72 104 THR A CA 1
ATOM 775 C C . THR A 1 104 ? -42.302 48.348 40.877 1.00 39.72 104 THR A C 1
ATOM 777 O O . THR A 1 104 ? -41.549 47.783 41.652 1.00 39.72 104 THR A O 1
ATOM 780 N N . ASN A 1 105 ? -41.975 49.470 40.229 1.00 40.34 105 ASN A N 1
ATOM 781 C CA . ASN A 1 105 ? -41.158 50.587 40.717 1.00 40.34 105 ASN A CA 1
ATOM 782 C C . ASN A 1 105 ? -39.809 50.310 41.407 1.00 40.34 105 ASN A C 1
ATOM 784 O O . ASN A 1 105 ? -39.696 50.324 42.629 1.00 40.34 105 ASN A O 1
ATOM 788 N N . GLY A 1 106 ? -38.749 50.299 40.592 1.00 37.50 106 GLY A N 1
ATOM 789 C CA . GLY A 1 106 ? -37.375 50.585 41.007 1.00 37.50 106 GLY A CA 1
ATOM 790 C C . GLY A 1 106 ? -36.831 51.828 40.297 1.00 37.50 106 GLY A C 1
ATOM 791 O O . GLY A 1 106 ? -36.420 51.775 39.142 1.00 37.50 106 GLY A O 1
ATOM 792 N N . VAL A 1 107 ? -36.865 52.950 41.006 1.00 40.94 107 VAL A N 1
ATOM 793 C CA . VAL A 1 107 ? -36.202 54.232 40.724 1.00 40.94 107 VAL A CA 1
ATOM 794 C C . VAL A 1 107 ? -34.712 54.041 40.380 1.00 40.94 107 VAL A C 1
ATOM 796 O O . VAL A 1 107 ? -34.009 53.415 41.161 1.00 40.94 107 VAL A O 1
ATOM 799 N N . LEU A 1 108 ? -34.222 54.593 39.256 1.00 43.72 108 LEU A N 1
ATOM 800 C CA . LEU A 1 108 ? -33.151 55.615 39.198 1.00 43.72 108 LEU A CA 1
ATOM 801 C C . LEU A 1 108 ? -32.738 55.918 37.741 1.00 43.72 108 LEU A C 1
ATOM 803 O O . LEU A 1 108 ? -32.452 55.029 36.939 1.00 43.72 108 LEU A O 1
ATOM 807 N N . GLU A 1 109 ? -32.667 57.212 37.438 1.00 45.16 109 GLU A N 1
ATOM 808 C CA . GLU A 1 109 ? -32.167 57.810 36.203 1.00 45.16 109 GLU A CA 1
ATOM 809 C C . GLU A 1 109 ? -30.853 57.222 35.670 1.00 45.16 109 GLU A C 1
ATOM 811 O O . GLU A 1 109 ? -29.891 57.076 36.423 1.00 45.16 109 GLU A O 1
ATOM 816 N N . ARG A 1 110 ? -30.732 57.120 34.335 1.00 44.84 110 ARG A N 1
ATOM 817 C CA . ARG A 1 110 ? -29.454 57.372 33.645 1.00 44.84 110 ARG A CA 1
ATOM 818 C C . ARG A 1 110 ? -29.617 58.157 32.340 1.00 44.84 110 ARG A C 1
ATOM 820 O O . ARG A 1 110 ? -30.093 57.678 31.318 1.00 44.84 110 ARG A O 1
ATOM 827 N N . ARG A 1 111 ? -29.130 59.390 32.443 1.00 41.34 111 ARG A N 1
ATOM 828 C CA . ARG A 1 111 ? -28.718 60.375 31.440 1.00 41.34 111 ARG A CA 1
ATOM 829 C C . ARG A 1 111 ? -28.088 59.790 30.158 1.00 41.34 111 ARG A C 1
ATOM 831 O O . ARG A 1 111 ? -27.100 59.073 30.222 1.00 41.34 111 ARG A O 1
ATOM 838 N N . GLY A 1 112 ? -28.585 60.268 29.012 1.00 40.62 112 GLY A N 1
ATOM 839 C CA . GLY A 1 112 ? -27.807 60.854 27.905 1.00 40.62 112 GLY A CA 1
ATOM 840 C C . GLY A 1 112 ? -26.894 59.974 27.032 1.00 40.62 112 GLY A C 1
ATOM 841 O O . GLY A 1 112 ? -25.807 59.603 27.451 1.00 40.62 112 GLY A O 1
ATOM 842 N N . ARG A 1 113 ? -27.219 59.8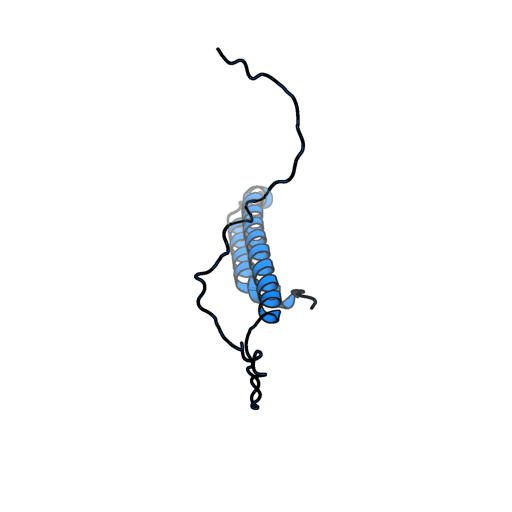60 25.732 1.00 45.50 113 ARG A N 1
ATOM 843 C CA . ARG A 1 113 ? -26.508 60.533 24.608 1.00 45.50 113 ARG A CA 1
ATOM 844 C C . ARG A 1 113 ? -27.020 60.054 23.232 1.00 45.50 113 ARG A C 1
ATOM 846 O O . ARG A 1 113 ? -26.714 58.965 22.772 1.00 45.50 113 ARG A O 1
ATOM 853 N N . LYS A 1 114 ? -27.770 60.947 22.576 1.00 47.12 114 LYS A N 1
ATOM 854 C CA . LYS A 1 114 ? -27.692 61.364 21.159 1.00 47.12 114 LYS A CA 1
ATOM 855 C C . LYS A 1 114 ? -27.214 60.317 20.130 1.00 47.12 114 LYS A C 1
ATOM 857 O O . LYS A 1 114 ? -26.015 60.120 19.960 1.00 47.12 114 LYS A O 1
ATOM 862 N N . ARG A 1 115 ? -28.141 59.796 19.315 1.00 44.34 115 ARG A N 1
ATOM 863 C CA . ARG A 1 115 ? -27.829 59.244 17.984 1.00 44.34 115 ARG A CA 1
ATOM 864 C C . ARG A 1 115 ? -28.322 60.211 16.908 1.00 44.34 115 ARG A C 1
ATOM 866 O O . ARG A 1 115 ? -29.520 60.368 16.708 1.00 44.34 115 ARG A O 1
ATOM 873 N N . ARG A 1 116 ? -27.379 60.902 16.261 1.00 47.78 116 ARG A N 1
ATOM 874 C CA . ARG A 1 116 ? -27.581 61.522 14.945 1.00 47.78 116 ARG A CA 1
ATOM 875 C C . ARG A 1 116 ? -27.378 60.429 13.896 1.00 47.78 116 ARG A C 1
ATOM 877 O O . ARG A 1 116 ? -26.327 59.798 13.902 1.00 47.78 116 ARG A O 1
ATOM 884 N N . SER A 1 117 ? -28.339 60.257 12.996 1.00 47.31 117 SER A N 1
ATOM 885 C CA . SER A 1 117 ? -28.076 59.747 11.648 1.00 47.31 117 SER A CA 1
ATOM 886 C C . SER A 1 117 ? -29.059 60.385 10.666 1.00 47.31 117 SER A C 1
ATOM 888 O O . SER A 1 117 ? -30.200 59.943 10.545 1.00 47.31 117 SER A O 1
ATOM 890 N N . ARG A 1 118 ? -28.612 61.456 10.019 1.00 45.91 118 ARG A N 1
ATOM 891 C CA . ARG A 1 118 ? -28.780 61.730 8.591 1.00 45.91 118 ARG A CA 1
ATOM 892 C C . ARG A 1 11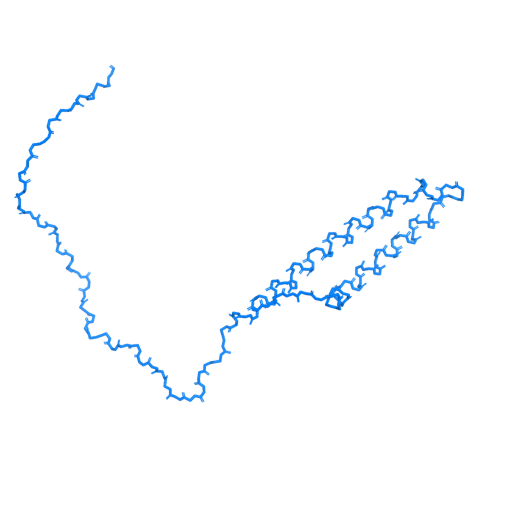8 ? -27.550 62.515 8.162 1.00 45.91 118 ARG A C 1
ATOM 894 O O . ARG A 1 118 ? -27.131 63.378 8.968 1.00 45.91 118 ARG A O 1
#

Radius of gyration: 34.7 Å; chains: 1; bounding box: 70×71×62 Å

pLDDT: mean 76.15, std 23.2, range [37.41, 98.69]

Sequence (118 aa):
MDGKITGKDLKAALGADLDAMLDEVAKTMNQARPGRIIADSEEGVRDAAAEFRRRLFEKALALRQQQETSAFSPSAEPADGSLAQQGQAEGHLPDDQRPGGDRTNGVLERRGRKRRSR

Foldseek 3Di:
DPLDDDPVNLCVQCVVLVVVLVVQLVVLQVPADPVCSCVSRVVSNVVSVVVSVVVSVVVNVVSSVVSVVVVVDDDDDPPPDDPPPPPPPPDPDDPPDPPDDDDDDDDDDDDDDDDDDD

Secondary structure (DSSP, 8-state):
---PPPHHHHHHHHHHHHHHHHHHHHHHHHHSPTT-HHHHHHHHHHHHHHHHHHHHHHHHHHHHHHHHHHTT------SSS-------------S-----------------------